Protein AF-A0A7Y5U6Y7-F1 (afdb_monomer)

Secondary structure (DSSP, 8-state):
----------SEEE-HHHHHHHHHHHHHSPTTT-SEEEEEEEEETTTEEEEEEEEESSPPTT-EEEEETTEEEEE-TTTHHHHTTEEE--------

Mean predicted aligned error: 8.83 Å

pLDDT: mean 75.53, std 14.68, range [36.34, 88.94]

Foldseek 3Di:
DDDPPQDPPCLEAEDPQRVVVLVVVCVVDPPQAAQAWEWDWDDDPPPDIDIDIDGHNDEDPQWRWDADPNHIYTYHPVCSVVSGPYYDYDDPDPPD

Nearest PDB structures (foldseek):
  1s98-assembly1_A  TM=8.269E-01  e=1.666E-07  Escherichia coli
  1r94-assembly1_A  TM=8.478E-01  e=2.812E-07  Escherichia coli
  1nwb-assembly1_A  TM=8.017E-01  e=2.467E-07  Aquifex aeolicus
  2apn-assembly1_A  TM=8.108E-01  e=6.165E-07  Haemophilus influenzae
  2d2a-assembly2_A  TM=8.603E-01  e=1.027E-05  Escherichia coli

Structure (mmCIF, N/CA/C/O backbone):
data_AF-A0A7Y5U6Y7-F1
#
_entry.id   AF-A0A7Y5U6Y7-F1
#
loop_
_atom_site.group_PDB
_atom_site.id
_atom_site.type_symbol
_atom_site.label_atom_id
_atom_site.label_alt_id
_atom_site.label_comp_id
_atom_site.label_asym_id
_atom_site.label_entity_id
_atom_site.label_seq_id
_atom_site.pdbx_PDB_ins_code
_atom_site.Cartn_x
_atom_site.Cartn_y
_atom_site.Cartn_z
_atom_site.occupancy
_atom_site.B_iso_or_equiv
_atom_site.auth_seq_id
_atom_site.auth_comp_id
_atom_site.auth_asym_id
_atom_site.auth_atom_id
_atom_site.pdbx_PDB_model_num
ATOM 1 N N . MET A 1 1 ? -14.212 -23.489 -14.627 1.00 42.91 1 MET A N 1
ATOM 2 C CA . MET A 1 1 ? -12.830 -23.379 -14.108 1.00 42.91 1 MET A CA 1
ATOM 3 C C . MET A 1 1 ? -12.431 -21.920 -14.296 1.00 42.91 1 MET A C 1
ATOM 5 O O . MET A 1 1 ? -12.453 -21.499 -15.437 1.00 42.91 1 MET A O 1
ATOM 9 N N . ALA A 1 2 ? -12.193 -21.070 -13.302 1.00 39.22 2 ALA A N 1
ATOM 10 C CA . ALA A 1 2 ? -12.197 -21.192 -11.851 1.00 39.22 2 ALA A CA 1
ATOM 11 C C . ALA A 1 2 ? -12.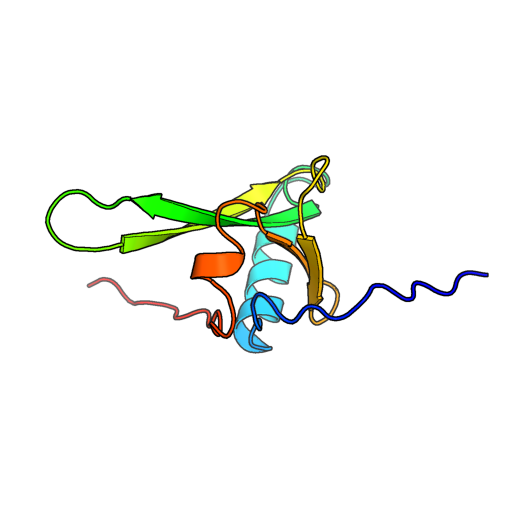912 -19.951 -11.282 1.00 39.22 2 ALA A C 1
ATOM 13 O O . ALA A 1 2 ? -12.658 -18.834 -11.720 1.00 39.22 2 ALA A O 1
ATOM 14 N N . THR A 1 3 ? -13.842 -20.177 -10.360 1.00 36.34 3 THR A N 1
ATOM 15 C CA . THR A 1 3 ? -14.487 -19.132 -9.566 1.00 36.34 3 THR A CA 1
ATOM 16 C C . THR A 1 3 ? -13.511 -18.750 -8.461 1.00 36.34 3 THR A C 1
ATOM 18 O O . THR A 1 3 ? -13.163 -19.609 -7.653 1.00 36.34 3 THR A O 1
ATOM 21 N N . VAL A 1 4 ? -13.049 -17.503 -8.433 1.00 44.56 4 VAL A N 1
ATOM 22 C CA . VAL A 1 4 ? -12.408 -16.922 -7.245 1.00 44.56 4 VAL A CA 1
ATOM 23 C C . VAL A 1 4 ? -13.454 -16.040 -6.577 1.00 44.56 4 VAL A C 1
ATOM 25 O O . VAL A 1 4 ? -13.595 -14.862 -6.874 1.00 44.56 4 VAL A O 1
ATOM 28 N N . GLU A 1 5 ? -14.264 -16.668 -5.727 1.00 48.91 5 GLU A N 1
ATOM 29 C CA . GLU A 1 5 ? -14.968 -15.977 -4.650 1.00 48.91 5 GLU A CA 1
ATOM 30 C C . GLU A 1 5 ? -13.910 -15.663 -3.586 1.00 48.91 5 GLU A C 1
ATOM 32 O O . GLU A 1 5 ? -13.492 -16.554 -2.847 1.00 48.91 5 GLU A O 1
ATOM 37 N N . GLN A 1 6 ? -13.427 -14.422 -3.538 1.00 43.09 6 GLN A N 1
ATOM 38 C CA . GLN A 1 6 ? -12.653 -13.932 -2.401 1.00 43.09 6 GLN A CA 1
ATOM 39 C C . GLN A 1 6 ? -13.442 -12.819 -1.725 1.00 43.09 6 GLN A C 1
ATOM 41 O O . GLN A 1 6 ? -13.667 -11.743 -2.266 1.00 43.09 6 GLN A O 1
ATOM 46 N N . SER A 1 7 ? -13.931 -13.178 -0.546 1.00 45.19 7 SER A N 1
ATOM 47 C CA . SER A 1 7 ? -14.662 -12.395 0.433 1.00 45.19 7 SER A CA 1
ATOM 48 C C . SER A 1 7 ? -14.173 -10.944 0.519 1.00 45.19 7 SER A C 1
ATOM 50 O O . SER A 1 7 ? -13.118 -10.680 1.093 1.00 45.19 7 SER A O 1
ATOM 52 N N . GLU A 1 8 ? -14.972 -10.003 0.008 1.00 50.78 8 GLU A N 1
ATOM 53 C CA . GLU A 1 8 ? -14.812 -8.556 0.201 1.00 50.78 8 GLU A CA 1
ATOM 54 C C . GLU A 1 8 ? -14.953 -8.201 1.692 1.00 50.78 8 GLU A C 1
ATOM 56 O O . GLU A 1 8 ? -15.984 -7.728 2.164 1.00 50.78 8 GLU A O 1
ATOM 61 N N . THR A 1 9 ? -13.904 -8.429 2.479 1.00 51.91 9 THR A N 1
ATOM 62 C CA . THR A 1 9 ? -13.688 -7.618 3.676 1.00 51.91 9 THR A CA 1
ATOM 63 C C . THR A 1 9 ? -13.008 -6.369 3.148 1.00 51.91 9 THR A C 1
ATOM 65 O O . THR A 1 9 ? -11.813 -6.402 2.876 1.00 51.91 9 THR A O 1
ATOM 68 N N . THR A 1 10 ? -13.769 -5.307 2.874 1.00 62.72 10 THR A N 1
ATOM 69 C CA . THR A 1 10 ? -13.232 -4.052 2.326 1.00 62.72 10 THR A CA 1
ATOM 70 C C . THR A 1 10 ? -12.361 -3.374 3.384 1.00 62.72 10 THR A C 1
ATOM 72 O O . THR A 1 10 ? -12.793 -2.476 4.105 1.00 62.72 10 THR A O 1
ATOM 75 N N . VAL A 1 11 ? -11.131 -3.867 3.531 1.00 77.75 11 VAL A N 1
ATOM 76 C CA . VAL A 1 11 ? -10.128 -3.310 4.435 1.00 77.75 11 VAL A CA 1
ATOM 77 C C . VAL A 1 11 ? -9.696 -1.958 3.880 1.00 77.75 11 VAL A C 1
ATOM 79 O O . VAL A 1 11 ? -9.778 -0.950 4.563 1.00 77.75 11 VAL A O 1
ATOM 82 N N . VAL A 1 12 ? -9.348 -1.906 2.598 1.00 82.19 12 VAL A N 1
ATOM 83 C CA . VAL A 1 12 ? -8.990 -0.673 1.892 1.00 82.19 12 VAL A CA 1
ATOM 84 C C . VAL A 1 12 ? -9.705 -0.614 0.555 1.00 82.19 12 VAL A C 1
ATOM 86 O O . VAL A 1 12 ? -10.116 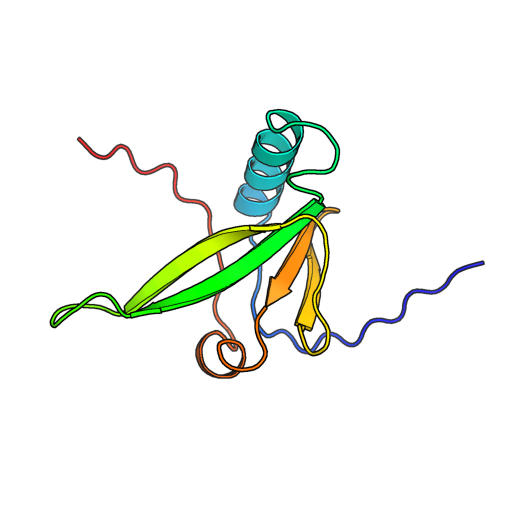-1.641 0.024 1.00 82.19 12 VAL A O 1
ATOM 89 N N . THR A 1 13 ? -9.852 0.585 0.004 1.00 84.25 13 THR A N 1
ATOM 90 C CA . THR A 1 13 ? -10.327 0.794 -1.369 1.00 84.25 13 THR A CA 1
ATOM 91 C C . THR A 1 13 ? -9.224 1.451 -2.180 1.00 84.25 13 THR A C 1
ATOM 93 O O . THR A 1 13 ? -8.701 2.477 -1.761 1.00 84.25 13 THR A O 1
ATOM 96 N N . LEU A 1 14 ? -8.876 0.897 -3.339 1.00 84.12 14 LEU A N 1
ATOM 97 C CA . LEU A 1 14 ? -7.924 1.515 -4.262 1.00 84.12 14 LEU A CA 1
ATOM 98 C C . LEU A 1 14 ? -8.681 2.317 -5.328 1.00 84.12 14 LEU A C 1
ATOM 100 O O . LEU A 1 14 ? -9.619 1.800 -5.938 1.00 84.12 14 LEU A O 1
ATOM 104 N N . THR A 1 15 ? -8.288 3.567 -5.583 1.00 87.12 15 THR A N 1
ATOM 105 C CA . THR A 1 15 ? -8.888 4.335 -6.685 1.00 87.12 15 THR A CA 1
ATOM 106 C C . THR A 1 15 ? -8.409 3.822 -8.044 1.00 87.12 15 THR A C 1
ATOM 108 O O . THR A 1 15 ? -7.294 3.320 -8.189 1.00 87.12 15 THR A O 1
ATOM 111 N N . ALA A 1 16 ? -9.224 4.006 -9.087 1.00 86.19 16 ALA A N 1
ATOM 112 C CA . ALA A 1 16 ? -8.854 3.613 -10.449 1.00 86.19 16 ALA A CA 1
ATOM 113 C C . ALA A 1 16 ? -7.554 4.288 -10.934 1.00 86.19 16 ALA A C 1
ATOM 115 O O . ALA A 1 16 ? -6.778 3.685 -11.673 1.00 86.19 16 ALA A O 1
ATOM 116 N N . LYS A 1 17 ? -7.293 5.529 -10.495 1.00 87.12 17 LYS A N 1
ATOM 117 C CA . LYS A 1 17 ? -6.043 6.246 -10.794 1.00 87.12 17 LYS A CA 1
ATOM 118 C C . LYS A 1 17 ? -4.842 5.569 -10.143 1.00 87.12 17 LYS A C 1
ATOM 120 O O . LYS A 1 17 ? -3.833 5.356 -10.813 1.00 87.12 17 LYS A O 1
ATOM 125 N N . ALA A 1 18 ? -4.972 5.209 -8.866 1.00 86.06 18 ALA A N 1
ATOM 126 C CA . ALA A 1 18 ? -3.934 4.500 -8.138 1.00 86.06 18 ALA A CA 1
ATOM 127 C C . ALA A 1 18 ? -3.647 3.134 -8.757 1.00 86.06 18 ALA A C 1
ATOM 129 O O . ALA A 1 18 ? -2.490 2.822 -9.014 1.00 86.06 18 ALA A O 1
ATOM 130 N N . ALA A 1 19 ? -4.686 2.371 -9.098 1.00 86.56 19 ALA A N 1
ATOM 131 C CA . ALA A 1 19 ? -4.531 1.080 -9.758 1.00 86.56 19 ALA A CA 1
ATOM 132 C C . ALA A 1 19 ? -3.805 1.195 -11.108 1.00 86.56 19 ALA A C 1
ATOM 134 O O . ALA A 1 19 ? -2.877 0.436 -11.378 1.00 86.5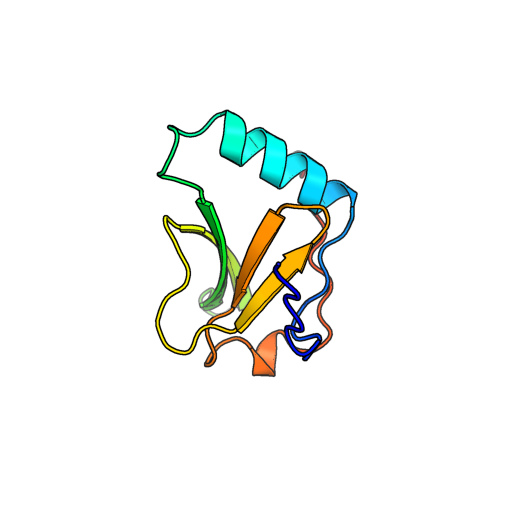6 19 ALA A O 1
ATOM 135 N N . ALA A 1 20 ? -4.170 2.182 -11.933 1.00 88.19 20 ALA A N 1
ATOM 136 C CA . ALA A 1 20 ? -3.506 2.413 -13.212 1.00 88.19 20 ALA A CA 1
ATOM 137 C C . ALA A 1 20 ? -2.015 2.738 -13.033 1.00 88.19 20 ALA A C 1
ATOM 139 O O . ALA A 1 20 ? -1.177 2.185 -13.741 1.00 88.19 20 ALA A O 1
ATOM 140 N N . LYS A 1 21 ? -1.668 3.600 -12.070 1.00 87.00 21 LYS A N 1
ATOM 141 C CA . LYS A 1 21 ? -0.270 3.952 -11.793 1.00 87.00 21 LYS A CA 1
ATOM 142 C C . LYS A 1 21 ? 0.527 2.804 -11.202 1.00 87.00 21 LYS A C 1
ATOM 144 O O . LYS A 1 21 ? 1.640 2.568 -11.651 1.00 87.00 21 LYS A O 1
ATOM 149 N N . VAL A 1 22 ? -0.057 2.061 -10.270 1.00 86.12 22 VAL A N 1
ATOM 150 C CA . VAL A 1 22 ? 0.548 0.845 -9.726 1.00 86.12 22 VAL A CA 1
ATOM 151 C C . VAL A 1 22 ? 0.835 -0.153 -10.843 1.00 86.12 22 VAL A C 1
ATOM 153 O O . VAL A 1 22 ? 1.952 -0.642 -10.932 1.00 86.12 22 VAL A O 1
ATOM 156 N N . SER A 1 23 ? -0.114 -0.387 -11.751 1.00 84.69 23 SER A N 1
ATOM 157 C CA . SER A 1 23 ? 0.106 -1.281 -12.891 1.00 84.69 23 SER A CA 1
ATOM 158 C C . SER A 1 23 ? 1.236 -0.812 -13.811 1.00 84.69 23 SER A C 1
ATOM 160 O O . SER A 1 23 ? 1.929 -1.656 -14.372 1.00 84.69 23 SER A O 1
ATOM 162 N N . VAL A 1 24 ? 1.420 0.502 -13.988 1.00 87.06 24 VAL A N 1
ATOM 163 C CA . VAL A 1 24 ? 2.550 1.050 -14.755 1.00 87.06 24 VAL A CA 1
ATOM 164 C C . VAL A 1 24 ? 3.863 0.807 -14.014 1.00 87.06 24 VAL A C 1
ATOM 166 O O . VAL A 1 24 ? 4.775 0.250 -14.607 1.00 87.06 24 VAL A O 1
ATOM 169 N N . LEU A 1 25 ? 3.931 1.130 -12.720 1.00 85.38 25 LEU A N 1
ATOM 170 C CA . LEU A 1 25 ? 5.129 0.920 -11.898 1.00 85.38 25 LEU A CA 1
ATOM 171 C C . LEU A 1 25 ? 5.529 -0.563 -11.838 1.00 85.38 25 LEU A C 1
ATOM 173 O O . LEU A 1 25 ? 6.695 -0.895 -12.003 1.00 85.38 25 LEU A O 1
ATOM 177 N N . MET A 1 26 ? 4.560 -1.471 -11.688 1.00 84.06 26 MET A N 1
ATOM 178 C CA . MET A 1 26 ? 4.795 -2.921 -11.728 1.00 84.06 26 MET A CA 1
ATOM 179 C C . MET A 1 26 ? 5.323 -3.393 -13.090 1.00 84.06 26 MET A C 1
ATOM 181 O O . MET A 1 26 ? 6.033 -4.390 -13.152 1.00 84.06 26 MET A O 1
ATOM 185 N N . ALA A 1 27 ? 4.969 -2.701 -14.178 1.00 84.50 27 ALA A N 1
ATOM 186 C CA . ALA A 1 27 ? 5.479 -2.993 -15.515 1.00 84.50 27 ALA A CA 1
ATOM 187 C C . ALA A 1 27 ? 6.875 -2.394 -15.773 1.00 84.50 27 ALA A C 1
ATOM 189 O O . ALA A 1 27 ? 7.565 -2.853 -16.684 1.00 84.50 27 ALA A O 1
ATOM 190 N N . GLU A 1 28 ? 7.275 -1.370 -15.012 1.00 86.94 28 GLU A N 1
ATOM 191 C CA . GLU A 1 28 ? 8.636 -0.818 -15.018 1.00 86.94 28 GLU A CA 1
ATOM 192 C C . GLU A 1 28 ? 9.602 -1.685 -14.200 1.00 86.94 28 GLU A C 1
ATOM 194 O O . GLU A 1 28 ? 10.773 -1.815 -14.562 1.00 86.94 28 GLU A O 1
ATOM 199 N N . GLU A 1 29 ? 9.104 -2.314 -13.135 1.00 82.94 29 GLU A N 1
ATOM 200 C CA . GLU A 1 29 ? 9.864 -3.259 -12.324 1.00 82.94 29 GLU A CA 1
ATOM 201 C C . GLU A 1 29 ? 10.113 -4.596 -13.057 1.00 82.94 29 GLU A C 1
ATOM 203 O O . GLU A 1 29 ? 9.351 -5.000 -13.944 1.00 82.94 29 GLU A O 1
ATOM 208 N N . PRO A 1 30 ? 11.177 -5.339 -12.698 1.00 81.50 30 PRO A N 1
ATOM 209 C CA . PRO A 1 30 ? 11.458 -6.639 -13.293 1.00 81.50 30 PRO A CA 1
ATOM 210 C C . PRO A 1 30 ? 10.323 -7.633 -13.023 1.00 81.50 30 PRO A C 1
ATOM 212 O O . PRO A 1 30 ? 9.804 -7.744 -11.909 1.00 81.50 30 PRO A O 1
ATOM 215 N N . ALA A 1 31 ? 9.956 -8.401 -14.053 1.00 75.25 31 ALA A N 1
ATOM 216 C CA . ALA A 1 31 ? 8.886 -9.389 -13.956 1.00 75.25 31 ALA A CA 1
ATOM 217 C C . ALA A 1 31 ? 9.140 -10.373 -12.797 1.00 75.25 31 ALA A C 1
ATOM 219 O O . ALA A 1 31 ? 10.155 -11.073 -12.780 1.00 75.25 31 ALA A O 1
ATOM 220 N N . GLY A 1 32 ? 8.197 -10.433 -11.852 1.00 72.44 32 GLY A N 1
ATOM 221 C CA . GLY A 1 32 ? 8.277 -11.278 -10.656 1.00 72.44 32 GLY A CA 1
ATOM 222 C C . GLY A 1 32 ? 8.844 -10.592 -9.409 1.00 72.44 32 GLY A C 1
ATOM 223 O O . GLY A 1 32 ? 8.984 -11.250 -8.382 1.00 72.44 32 GLY A O 1
ATOM 224 N N . GLU A 1 33 ? 9.183 -9.298 -9.464 1.00 77.69 33 GLU A N 1
ATOM 225 C CA . GLU A 1 33 ? 9.577 -8.522 -8.273 1.00 77.69 33 GLU A CA 1
ATOM 226 C C . GLU A 1 33 ? 8.425 -7.708 -7.682 1.00 77.69 33 GLU A C 1
ATOM 228 O O . GLU A 1 33 ? 8.332 -7.579 -6.463 1.00 77.69 33 GLU A O 1
ATOM 233 N N . ALA A 1 34 ? 7.506 -7.255 -8.534 1.00 84.94 34 ALA A N 1
ATOM 234 C CA . ALA A 1 34 ? 6.304 -6.531 -8.156 1.00 84.94 34 ALA A CA 1
ATOM 235 C C . ALA A 1 34 ? 5.059 -7.280 -8.651 1.00 84.94 34 ALA A C 1
ATOM 237 O O . ALA A 1 34 ? 4.476 -6.920 -9.667 1.00 84.94 34 ALA A O 1
ATOM 238 N N . GLU A 1 35 ? 4.669 -8.359 -7.966 1.00 86.12 35 GLU A N 1
ATOM 239 C CA . GLU A 1 35 ? 3.460 -9.138 -8.293 1.00 86.12 35 GLU A CA 1
ATOM 240 C C . GLU A 1 35 ? 2.235 -8.691 -7.487 1.00 86.12 35 GLU A C 1
ATOM 242 O O . GLU A 1 35 ? 1.101 -8.808 -7.959 1.00 86.12 35 GLU A O 1
ATOM 247 N N 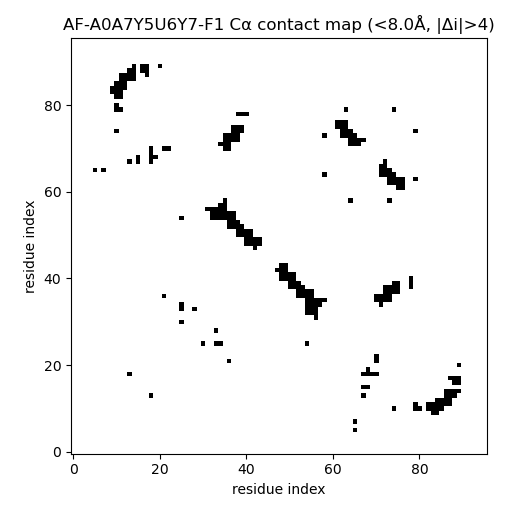. VAL A 1 36 ? 2.452 -8.165 -6.279 1.00 88.00 36 VAL A N 1
ATOM 248 C CA . VAL A 1 36 ? 1.399 -7.641 -5.406 1.00 88.00 36 VAL A CA 1
ATOM 249 C C . VAL A 1 36 ? 1.818 -6.314 -4.774 1.00 88.00 36 VAL A C 1
ATOM 251 O O . VAL A 1 36 ? 2.997 -6.063 -4.530 1.00 88.00 36 VAL A O 1
ATOM 254 N N . LEU A 1 37 ? 0.840 -5.464 -4.476 1.00 87.62 37 LEU A N 1
ATOM 255 C CA . LEU A 1 37 ? 1.015 -4.223 -3.731 1.00 87.62 37 LEU A CA 1
ATOM 256 C C . LEU A 1 37 ? 0.735 -4.474 -2.247 1.00 87.62 37 LEU A C 1
ATOM 258 O O . LEU A 1 37 ? -0.414 -4.641 -1.850 1.00 87.62 37 LEU A O 1
ATOM 262 N N . ARG A 1 38 ? 1.769 -4.471 -1.414 1.00 87.81 38 ARG A N 1
ATOM 263 C CA . ARG A 1 38 ? 1.661 -4.561 0.041 1.00 87.81 38 ARG A CA 1
ATOM 264 C C . ARG A 1 38 ? 1.342 -3.196 0.647 1.00 87.81 38 ARG A C 1
ATOM 266 O O . ARG A 1 38 ? 2.037 -2.217 0.384 1.00 87.81 38 ARG A O 1
ATOM 273 N N . VAL A 1 39 ? 0.329 -3.151 1.508 1.00 85.94 39 VAL A N 1
ATOM 274 C CA . VAL A 1 39 ? -0.030 -1.975 2.310 1.00 85.94 39 VAL A CA 1
ATOM 275 C C . VAL A 1 39 ? 0.259 -2.264 3.779 1.00 85.94 39 VAL A C 1
ATOM 277 O O . VAL A 1 39 ? -0.292 -3.200 4.361 1.00 85.94 39 VAL A O 1
ATOM 280 N N . ALA A 1 40 ? 1.107 -1.442 4.384 1.00 83.62 40 ALA A N 1
ATOM 281 C CA . ALA A 1 40 ? 1.451 -1.508 5.796 1.00 83.62 40 ALA A CA 1
ATOM 282 C C . ALA A 1 40 ? 1.415 -0.111 6.421 1.00 83.62 40 ALA A C 1
ATOM 284 O O . ALA A 1 40 ? 1.575 0.903 5.744 1.00 83.62 40 ALA A O 1
ATOM 285 N N . ILE A 1 41 ? 1.221 -0.042 7.734 1.00 79.88 41 ILE A N 1
ATOM 286 C CA . ILE A 1 41 ? 1.403 1.209 8.471 1.00 79.88 41 ILE A CA 1
ATOM 287 C C . ILE A 1 41 ? 2.853 1.290 8.926 1.00 79.88 41 ILE A C 1
ATOM 289 O O . ILE A 1 41 ? 3.337 0.413 9.641 1.00 79.88 41 ILE A O 1
ATOM 293 N N . GLN A 1 42 ? 3.531 2.367 8.547 1.00 74.25 42 GLN A N 1
ATOM 294 C CA . GLN A 1 42 ? 4.849 2.695 9.059 1.00 74.25 42 GLN A CA 1
ATOM 295 C C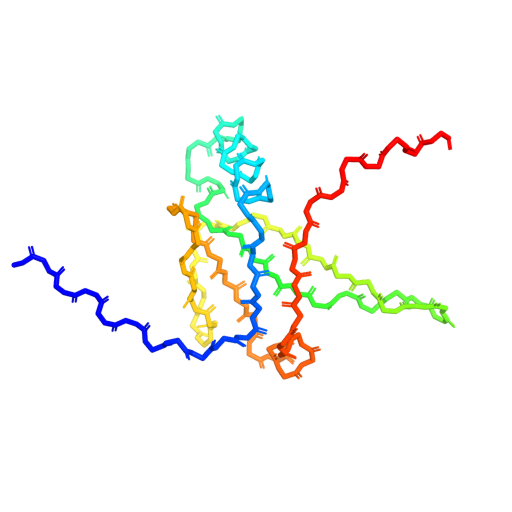 . GLN A 1 42 ? 4.697 3.821 10.082 1.00 74.25 42 GLN A C 1
ATOM 297 O O . GLN A 1 42 ? 4.261 4.929 9.777 1.00 74.25 42 GLN A O 1
ATOM 302 N N . GLY A 1 43 ? 5.026 3.530 11.341 1.00 61.56 43 GLY A N 1
ATOM 303 C CA . GLY A 1 43 ? 4.984 4.534 12.400 1.00 61.56 43 GLY A CA 1
ATOM 304 C C . GLY A 1 43 ? 6.000 5.646 12.133 1.00 61.56 43 GLY A C 1
ATOM 305 O O . GLY A 1 43 ? 7.185 5.470 12.409 1.00 61.56 43 GLY A O 1
ATOM 306 N N . GLY A 1 44 ? 5.542 6.786 11.615 1.00 59.41 44 GLY A N 1
ATOM 307 C CA . GLY A 1 44 ? 6.325 8.015 11.546 1.00 59.41 44 GLY A CA 1
ATOM 308 C C . GLY A 1 44 ? 6.499 8.583 12.956 1.00 59.41 44 GLY A C 1
ATOM 309 O O . GLY A 1 44 ? 5.540 8.769 13.705 1.00 59.41 44 GLY A O 1
ATOM 310 N N . GLY A 1 45 ? 7.742 8.792 13.382 1.00 55.41 45 GLY A N 1
ATOM 311 C CA . GLY A 1 45 ? 8.040 9.253 14.741 1.00 55.41 45 GLY A CA 1
ATOM 312 C C . GLY A 1 45 ? 7.351 10.580 15.100 1.00 55.41 45 GLY A C 1
ATOM 313 O O . GLY A 1 45 ? 7.209 11.446 14.247 1.00 55.41 45 GLY A O 1
ATOM 314 N N . CYS A 1 46 ? 6.956 10.725 16.373 1.00 51.94 46 CYS A N 1
ATOM 315 C CA . CYS A 1 46 ? 6.386 11.883 17.102 1.00 51.94 46 CYS A CA 1
ATOM 316 C C . CYS A 1 46 ? 5.290 12.778 16.469 1.00 51.94 46 CYS A C 1
ATOM 318 O O . CYS A 1 46 ? 4.625 13.479 17.228 1.00 51.94 46 CYS A O 1
ATOM 320 N N . SER A 1 47 ? 5.053 12.765 15.156 1.00 56.50 47 SER A N 1
ATOM 321 C CA . SER A 1 47 ? 4.247 13.783 14.465 1.00 56.50 47 SER A CA 1
ATOM 322 C C . SER A 1 47 ? 3.273 13.238 13.411 1.00 56.50 47 SER A C 1
ATOM 324 O O . SER A 1 47 ? 2.515 14.031 12.857 1.00 56.50 47 SER A O 1
ATOM 326 N N . GLY A 1 48 ? 3.228 11.929 13.132 1.00 56.50 48 GLY A N 1
ATOM 327 C CA . GLY A 1 48 ? 2.235 11.395 12.193 1.00 56.50 48 GLY A CA 1
ATOM 328 C C . GLY A 1 48 ? 2.376 9.909 11.881 1.00 56.50 48 GLY A C 1
ATOM 329 O O . GLY A 1 48 ? 3.477 9.376 11.823 1.00 56.50 48 GLY A O 1
ATOM 330 N N . PHE A 1 49 ? 1.246 9.237 11.669 1.00 60.47 49 PHE A N 1
ATOM 331 C CA . PHE A 1 49 ? 1.223 7.895 11.089 1.00 60.47 49 PHE A CA 1
ATOM 332 C C . PHE A 1 49 ? 1.442 8.013 9.583 1.00 60.47 49 PHE A C 1
ATOM 334 O O . PHE A 1 49 ? 0.765 8.810 8.934 1.00 60.47 49 PHE A O 1
ATOM 341 N N . GLU A 1 50 ? 2.364 7.226 9.036 1.00 70.31 50 GLU A N 1
ATOM 342 C CA . GLU A 1 50 ? 2.620 7.175 7.602 1.00 70.31 50 GLU A CA 1
ATOM 343 C C . GLU A 1 50 ? 2.209 5.799 7.070 1.00 70.31 50 GLU A C 1
ATOM 345 O O . GLU A 1 50 ? 2.258 4.786 7.774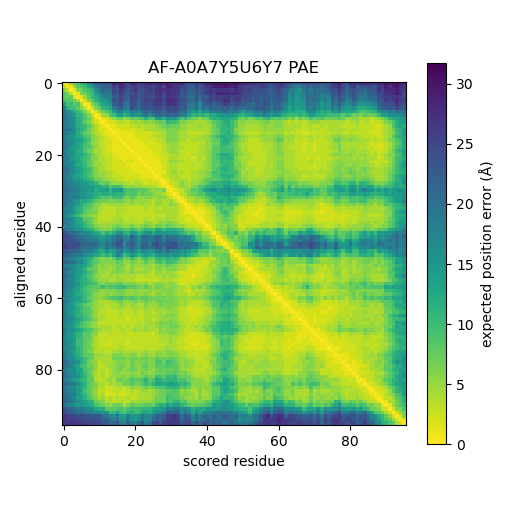 1.00 70.31 50 GLU A O 1
ATOM 350 N N . TYR A 1 51 ? 1.748 5.755 5.827 1.00 77.44 51 TYR A N 1
ATOM 351 C CA . TYR A 1 51 ? 1.360 4.510 5.177 1.00 77.44 51 TYR A CA 1
ATOM 352 C C . TYR A 1 51 ? 2.486 4.096 4.238 1.00 77.44 51 TYR A C 1
ATOM 354 O O . TYR A 1 51 ? 2.880 4.863 3.363 1.00 77.44 51 TYR A O 1
ATOM 362 N N . ALA A 1 52 ? 3.004 2.887 4.425 1.00 77.94 52 ALA A N 1
ATOM 363 C CA . ALA A 1 52 ? 3.992 2.293 3.546 1.00 77.94 52 ALA A CA 1
ATOM 364 C C . ALA A 1 52 ? 3.285 1.430 2.498 1.00 77.94 52 ALA A C 1
ATOM 366 O O . ALA A 1 52 ? 2.595 0.460 2.817 1.00 77.94 52 ALA A O 1
ATOM 367 N N . LEU A 1 53 ? 3.481 1.803 1.238 1.00 82.19 53 LEU A N 1
ATOM 368 C CA . LEU A 1 53 ? 3.086 1.030 0.070 1.00 82.19 53 LEU A CA 1
ATOM 369 C C . LEU A 1 53 ? 4.360 0.415 -0.506 1.00 82.19 53 LEU A C 1
ATOM 371 O O . LEU A 1 53 ? 5.314 1.136 -0.792 1.00 82.19 53 LEU A O 1
ATOM 375 N N . GLY A 1 54 ? 4.391 -0.905 -0.642 1.00 84.19 54 GLY A N 1
ATOM 376 C CA . GLY A 1 54 ? 5.538 -1.637 -1.173 1.00 84.19 54 GLY A CA 1
ATOM 377 C C . GLY A 1 54 ? 5.110 -2.643 -2.226 1.00 84.19 54 GLY A C 1
ATOM 378 O O . GLY A 1 54 ? 3.983 -3.129 -2.201 1.00 84.19 54 GLY A O 1
ATOM 379 N N . PHE A 1 55 ? 6.006 -2.967 -3.149 1.00 88.25 55 PHE A N 1
ATOM 380 C CA . PHE A 1 55 ? 5.811 -4.083 -4.066 1.00 88.25 55 PHE A CA 1
ATOM 381 C C . PHE A 1 55 ? 6.412 -5.354 -3.474 1.00 88.25 55 PHE A C 1
ATOM 383 O O . PHE A 1 55 ? 7.484 -5.317 -2.871 1.00 88.25 55 PHE A O 1
ATOM 390 N N . ASP A 1 56 ? 5.701 -6.465 -3.622 1.00 87.81 56 ASP A N 1
ATOM 391 C CA . ASP A 1 56 ? 6.116 -7.774 -3.130 1.00 87.81 56 ASP A CA 1
ATOM 392 C C . ASP A 1 56 ? 5.900 -8.833 -4.222 1.00 87.81 56 ASP A C 1
ATOM 394 O O . ASP A 1 56 ? 5.131 -8.639 -5.169 1.00 87.81 56 ASP A O 1
ATOM 398 N N . ARG A 1 57 ? 6.568 -9.977 -4.086 1.00 86.75 57 ARG A N 1
ATOM 399 C CA . ARG A 1 57 ? 6.505 -11.085 -5.053 1.00 86.75 57 ARG A CA 1
ATOM 400 C C . ARG A 1 57 ? 5.269 -11.962 -4.864 1.00 86.75 57 ARG A C 1
ATOM 402 O O . ARG A 1 57 ? 4.977 -12.819 -5.686 1.00 86.75 57 ARG A O 1
ATOM 409 N N . GLY A 1 58 ? 4.533 -11.779 -3.773 1.00 84.81 58 GLY A N 1
ATOM 410 C CA . GLY A 1 58 ? 3.313 -12.530 -3.513 1.00 84.81 58 GLY A CA 1
ATOM 411 C C . GLY A 1 58 ? 2.701 -12.212 -2.158 1.00 84.81 58 GLY A C 1
ATOM 412 O O . GLY A 1 58 ? 3.300 -11.539 -1.320 1.00 84.81 58 GLY A O 1
ATOM 413 N N . ALA A 1 59 ? 1.489 -12.718 -1.943 1.00 83.50 59 ALA A N 1
ATOM 414 C CA . ALA A 1 59 ? 0.832 -12.654 -0.647 1.00 83.50 59 ALA A CA 1
ATOM 415 C C . ALA A 1 59 ? 1.546 -13.549 0.374 1.00 83.50 59 ALA A C 1
ATOM 417 O O . ALA A 1 59 ? 1.963 -14.667 0.051 1.00 83.50 59 ALA A O 1
ATOM 418 N N . GLN A 1 60 ? 1.666 -13.082 1.617 1.00 84.62 60 GLN A N 1
ATOM 419 C CA . GLN A 1 60 ? 2.148 -13.900 2.724 1.00 84.62 60 GLN A CA 1
ATOM 420 C C . GLN A 1 60 ? 0.982 -14.535 3.487 1.00 84.62 60 GLN A C 1
ATOM 422 O O . GLN A 1 60 ? -0.188 -14.177 3.352 1.00 84.62 60 GLN A O 1
ATOM 427 N N . GLN A 1 61 ? 1.308 -15.539 4.300 1.00 82.06 61 GLN A N 1
ATOM 428 C CA . GLN A 1 61 ? 0.309 -16.272 5.062 1.00 82.06 61 GLN A CA 1
ATOM 429 C C . GLN A 1 61 ? -0.335 -15.363 6.117 1.00 82.06 61 GLN A C 1
ATOM 431 O O . GLN A 1 61 ? 0.341 -14.899 7.031 1.00 82.06 61 GLN A O 1
ATOM 436 N N . GLY A 1 62 ? -1.649 -15.167 6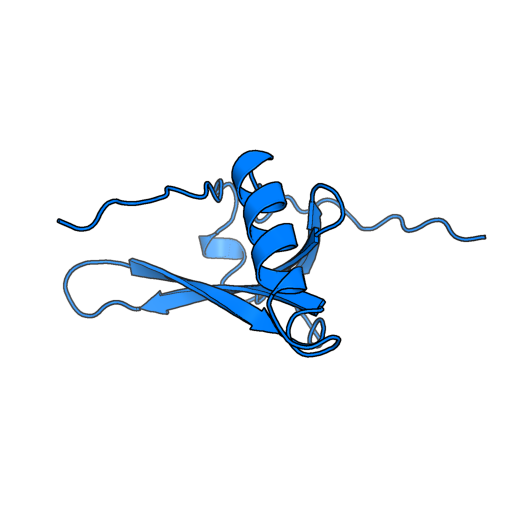.004 1.00 82.44 62 GLY A N 1
ATOM 437 C CA . GLY A 1 62 ? -2.423 -14.310 6.904 1.00 82.44 62 GLY A CA 1
ATOM 438 C C . GLY A 1 62 ? -2.671 -12.899 6.373 1.00 82.44 62 GLY A C 1
ATOM 439 O O . GLY A 1 62 ? -3.429 -12.170 7.007 1.00 82.44 62 GLY A O 1
ATOM 440 N N . ASP A 1 63 ? -2.097 -12.532 5.224 1.00 85.81 63 ASP A N 1
ATOM 441 C CA . ASP A 1 63 ? -2.424 -11.275 4.553 1.00 85.81 63 ASP A CA 1
ATOM 442 C C . ASP A 1 63 ? -3.857 -11.295 4.005 1.00 85.81 63 ASP A C 1
ATOM 444 O O . ASP A 1 63 ? -4.378 -12.322 3.559 1.00 85.81 63 ASP A O 1
ATOM 448 N N . HIS A 1 64 ? -4.487 -10.124 4.001 1.00 84.75 64 HIS A N 1
ATOM 449 C CA . HIS A 1 64 ? -5.728 -9.898 3.277 1.00 84.75 64 HIS A CA 1
ATOM 450 C C . HIS A 1 64 ? -5.419 -9.616 1.811 1.00 84.75 64 HIS A C 1
ATOM 452 O O . HIS A 1 64 ? -4.963 -8.526 1.471 1.00 84.75 64 HIS A O 1
ATOM 458 N N . GLU A 1 65 ? -5.684 -10.598 0.957 1.00 86.12 65 GLU A N 1
ATOM 459 C CA . GLU A 1 65 ? -5.585 -10.471 -0.494 1.00 86.12 65 GLU A CA 1
ATOM 460 C C . GLU A 1 65 ? -6.835 -9.790 -1.058 1.00 86.12 65 GLU A C 1
ATOM 462 O O . GLU A 1 65 ? -7.968 -10.204 -0.809 1.00 86.12 65 GLU A O 1
ATOM 467 N N . LEU A 1 66 ? -6.618 -8.726 -1.819 1.00 84.81 66 LEU A N 1
ATOM 468 C CA . LEU A 1 66 ? -7.634 -7.925 -2.483 1.00 84.81 66 LEU A CA 1
ATOM 469 C C . LEU A 1 66 ? -7.212 -7.732 -3.941 1.00 84.81 66 LEU A C 1
ATOM 471 O O . LEU A 1 66 ? -6.026 -7.622 -4.241 1.00 84.81 66 LEU A O 1
ATOM 475 N N . GLU A 1 67 ? -8.165 -7.651 -4.861 1.00 83.31 67 GLU A N 1
ATOM 476 C CA . GLU A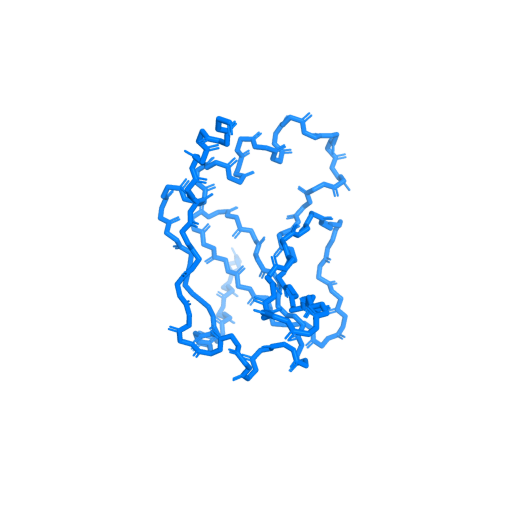 1 67 ? -7.877 -7.367 -6.268 1.00 83.31 67 GLU A CA 1
ATOM 477 C C . GLU A 1 67 ? -8.641 -6.120 -6.710 1.00 83.31 67 GLU A C 1
ATOM 479 O O . GLU A 1 67 ? -9.864 -6.047 -6.603 1.00 83.31 67 GLU A O 1
ATOM 484 N N . PHE A 1 68 ? -7.913 -5.129 -7.225 1.00 82.94 68 PHE A N 1
ATOM 485 C CA . PHE A 1 68 ? -8.478 -3.877 -7.714 1.00 82.94 68 PHE A CA 1
ATOM 486 C C . PHE A 1 68 ? -8.015 -3.626 -9.141 1.00 82.94 68 PHE A C 1
ATOM 488 O O . PHE A 1 68 ? -6.832 -3.419 -9.389 1.00 82.94 68 PHE A O 1
ATOM 495 N N . HIS A 1 69 ? -8.951 -3.606 -10.093 1.00 82.88 69 HIS A N 1
ATOM 496 C CA . HIS A 1 69 ? -8.659 -3.306 -11.502 1.00 82.88 69 HIS A CA 1
ATOM 497 C C . HIS A 1 69 ? -7.523 -4.165 -12.111 1.00 82.88 69 HIS A C 1
ATOM 499 O O . HIS A 1 69 ? -6.782 -3.686 -12.966 1.00 82.88 69 HIS A O 1
ATOM 505 N N . GLY A 1 70 ? -7.380 -5.425 -11.676 1.00 82.12 70 GLY A N 1
ATOM 506 C CA . GLY A 1 70 ? -6.317 -6.338 -12.123 1.00 82.12 70 GLY A CA 1
ATOM 507 C C . GLY A 1 70 ? -4.980 -6.193 -11.385 1.00 82.12 70 GLY A C 1
ATOM 508 O O . GLY A 1 70 ? -4.031 -6.902 -11.704 1.00 82.12 70 GLY A O 1
ATOM 509 N N . VAL A 1 71 ? -4.901 -5.305 -10.391 1.00 84.38 71 VAL A N 1
ATOM 510 C CA . VAL A 1 71 ? -3.777 -5.193 -9.458 1.00 84.38 71 VAL A CA 1
ATOM 511 C C . VAL A 1 71 ? -4.113 -5.961 -8.188 1.00 84.38 71 VAL A C 1
ATOM 513 O O . VAL A 1 71 ? -5.137 -5.707 -7.551 1.00 84.38 71 VAL A O 1
ATOM 516 N N . LYS A 1 72 ? -3.222 -6.865 -7.784 1.00 87.56 72 LYS A N 1
ATOM 517 C CA . LYS A 1 72 ? -3.318 -7.547 -6.494 1.00 87.56 72 LYS A CA 1
ATOM 518 C C . LYS A 1 72 ? -2.771 -6.654 -5.394 1.00 87.56 72 LYS A C 1
ATOM 520 O O . LYS A 1 72 ? -1.661 -6.145 -5.501 1.00 87.56 72 LYS A O 1
ATOM 525 N N . VAL A 1 73 ? -3.538 -6.488 -4.332 1.00 86.56 73 VAL A N 1
ATOM 526 C CA . VAL A 1 73 ? -3.199 -5.712 -3.146 1.00 86.56 73 VAL A CA 1
ATOM 527 C C . VAL A 1 73 ? -3.249 -6.643 -1.948 1.00 86.56 73 VAL A C 1
ATOM 529 O O . VAL A 1 73 ? -4.207 -7.386 -1.778 1.00 86.56 73 VAL A O 1
ATOM 532 N N . VAL A 1 74 ? -2.222 -6.606 -1.112 1.00 88.94 74 VAL A N 1
ATOM 533 C CA . VAL A 1 74 ? -2.149 -7.393 0.115 1.00 88.94 74 VAL A CA 1
ATOM 534 C C . VAL A 1 74 ? -2.032 -6.462 1.307 1.00 88.94 74 VAL A C 1
ATOM 536 O O . VAL A 1 74 ? -1.267 -5.498 1.287 1.00 88.94 74 VAL A O 1
ATOM 539 N N . VAL A 1 75 ? -2.819 -6.719 2.345 1.00 86.69 75 VAL A N 1
ATOM 540 C CA . VAL A 1 75 ? -2.799 -5.923 3.574 1.00 86.69 75 VAL A CA 1
ATOM 541 C C . VAL A 1 75 ? -2.440 -6.820 4.739 1.00 86.69 75 VAL A C 1
ATOM 543 O O . VAL A 1 75 ? -3.097 -7.835 4.967 1.00 86.69 75 VAL A O 1
ATOM 546 N N . ASP A 1 76 ? -1.426 -6.411 5.496 1.00 86.31 76 ASP A N 1
ATOM 547 C CA . ASP A 1 76 ? -1.018 -7.135 6.694 1.00 86.31 76 ASP A CA 1
ATOM 548 C C . ASP A 1 76 ? -2.176 -7.159 7.714 1.00 86.31 76 ASP A C 1
ATOM 550 O O . ASP A 1 76 ? -2.786 -6.110 7.965 1.00 86.31 76 ASP A O 1
ATOM 554 N N . PRO A 1 77 ? -2.503 -8.312 8.327 1.00 83.38 77 PRO A N 1
ATOM 555 C CA . PRO A 1 77 ? -3.635 -8.437 9.247 1.00 83.38 77 PRO A CA 1
ATOM 556 C C . PRO A 1 77 ? -3.501 -7.536 10.479 1.00 83.38 77 PRO A C 1
ATOM 558 O O . PRO A 1 77 ? -4.507 -7.171 11.088 1.00 83.38 77 PRO A O 1
ATOM 561 N N . PHE A 1 78 ? -2.279 -7.135 10.843 1.00 83.31 78 PHE A N 1
ATOM 562 C CA . PHE A 1 78 ? -2.043 -6.175 11.913 1.00 83.31 78 PHE A CA 1
ATOM 563 C C . PHE A 1 78 ? -2.411 -4.749 11.493 1.00 83.31 78 PHE A C 1
ATOM 565 O O . PHE A 1 78 ? -2.940 -3.990 12.300 1.00 83.31 78 PHE A O 1
ATOM 572 N N . SER A 1 79 ? -2.168 -4.386 10.229 1.00 81.69 79 SER A N 1
ATOM 573 C CA . SER A 1 79 ? -2.499 -3.065 9.671 1.00 81.69 79 SER A CA 1
ATOM 574 C C . SER A 1 79 ? -3.960 -2.966 9.225 1.00 81.69 79 SER A C 1
ATOM 576 O O . SER A 1 79 ? -4.539 -1.881 9.257 1.00 81.69 79 SER A O 1
ATOM 578 N N . ALA A 1 80 ? -4.581 -4.088 8.853 1.00 82.06 80 ALA A N 1
ATOM 579 C CA . ALA A 1 80 ? -5.958 -4.162 8.380 1.00 82.06 80 ALA A CA 1
ATOM 580 C C . ALA A 1 80 ? -6.988 -3.400 9.246 1.00 82.06 80 ALA A C 1
ATOM 582 O O . ALA A 1 80 ? -7.703 -2.564 8.691 1.00 82.06 80 ALA A O 1
ATOM 583 N N . PRO A 1 81 ? -7.065 -3.579 10.581 1.00 82.06 81 PRO A N 1
ATOM 584 C CA . PRO A 1 81 ? -8.044 -2.859 11.404 1.00 82.06 81 PRO A CA 1
ATOM 585 C C . PRO A 1 81 ? -7.810 -1.343 11.459 1.00 82.06 81 PRO A C 1
ATOM 587 O O . PRO A 1 81 ? -8.748 -0.586 11.688 1.00 82.06 81 PRO A O 1
ATOM 590 N N . TYR A 1 82 ? -6.576 -0.885 11.247 1.00 80.81 82 TYR A N 1
ATOM 591 C CA . TYR A 1 82 ? -6.246 0.541 11.214 1.00 80.81 82 TYR A CA 1
ATOM 592 C C . TYR A 1 82 ? -6.524 1.170 9.848 1.00 80.81 82 TYR A C 1
ATOM 594 O O . TYR A 1 82 ? -6.788 2.365 9.757 1.00 80.81 82 TYR A O 1
ATOM 602 N N . LEU A 1 83 ? -6.453 0.363 8.790 1.00 76.75 83 LEU A N 1
ATOM 603 C CA . LEU A 1 83 ? -6.712 0.772 7.416 1.00 76.75 83 LEU A CA 1
ATOM 604 C C . LEU A 1 83 ? -8.182 0.610 7.020 1.00 76.75 83 LEU A C 1
ATOM 606 O O . LEU A 1 83 ? -8.579 1.156 5.995 1.00 76.75 83 LEU A O 1
ATOM 610 N N . GLN A 1 84 ? -8.984 -0.083 7.831 1.00 81.31 84 GLN A N 1
ATOM 611 C CA . GLN A 1 84 ? -10.380 -0.399 7.552 1.00 81.31 84 GLN A CA 1
ATOM 612 C C . GLN A 1 84 ? -11.199 0.842 7.153 1.00 81.31 84 GLN A C 1
ATOM 614 O O . GLN A 1 84 ? -11.372 1.772 7.938 1.00 81.31 84 GLN A O 1
ATOM 619 N N . GLY A 1 85 ? -11.732 0.840 5.927 1.00 75.25 85 GLY A N 1
ATOM 620 C CA . GLY A 1 85 ? -12.524 1.950 5.378 1.00 75.25 85 GLY A CA 1
ATOM 621 C C . GLY A 1 85 ? -11.693 3.096 4.790 1.00 75.25 85 GLY A C 1
ATOM 622 O O . GLY A 1 85 ? -12.251 4.120 4.394 1.00 75.25 85 GLY A O 1
ATOM 623 N N . SER A 1 86 ? -10.373 2.932 4.700 1.00 79.31 86 SER A N 1
ATOM 624 C CA . SER A 1 86 ? -9.485 3.905 4.067 1.00 79.31 86 SER A CA 1
ATOM 625 C C . SER A 1 86 ? -9.516 3.767 2.549 1.00 79.31 86 SER A C 1
ATOM 627 O O . SER A 1 86 ? -9.601 2.668 1.998 1.00 79.31 86 SER A O 1
ATOM 629 N N . THR A 1 87 ? -9.420 4.902 1.861 1.00 81.19 87 THR A N 1
ATOM 630 C CA . THR A 1 87 ? -9.281 4.946 0.403 1.00 81.19 87 THR A CA 1
ATOM 631 C C . THR A 1 87 ? -7.852 5.337 0.056 1.00 81.19 87 THR A C 1
ATOM 633 O O . THR A 1 87 ? -7.391 6.411 0.435 1.00 81.19 87 THR A O 1
ATOM 636 N N . ILE A 1 88 ? -7.157 4.457 -0.656 1.00 81.00 88 ILE A N 1
ATOM 637 C CA . ILE A 1 88 ? -5.823 4.683 -1.197 1.00 81.00 88 ILE A CA 1
ATOM 638 C C . ILE A 1 88 ? -5.998 5.373 -2.547 1.00 81.00 88 ILE A C 1
ATOM 640 O O . ILE A 1 88 ? -6.436 4.761 -3.525 1.00 81.00 88 ILE A O 1
ATOM 644 N N . ASP A 1 89 ? -5.657 6.657 -2.583 1.00 81.38 89 ASP A N 1
ATOM 645 C CA . ASP A 1 89 ? -5.538 7.427 -3.815 1.00 81.38 89 ASP A CA 1
ATOM 646 C C . ASP A 1 89 ? -4.065 7.703 -4.108 1.00 81.38 89 ASP A C 1
ATOM 648 O O . ASP A 1 89 ? -3.265 7.947 -3.203 1.00 81.38 89 ASP A O 1
ATOM 652 N N . PHE A 1 90 ? -3.707 7.657 -5.385 1.00 74.00 90 PHE A N 1
ATOM 653 C CA . PHE A 1 90 ? -2.369 8.003 -5.825 1.00 74.00 90 PHE A CA 1
ATOM 654 C C . PHE A 1 90 ? -2.348 9.482 -6.182 1.00 74.00 90 PHE A C 1
ATOM 656 O O . PHE A 1 90 ? -2.869 9.899 -7.220 1.00 74.00 90 PHE A O 1
ATOM 663 N N . LEU A 1 91 ? -1.731 10.265 -5.303 1.00 71.25 91 L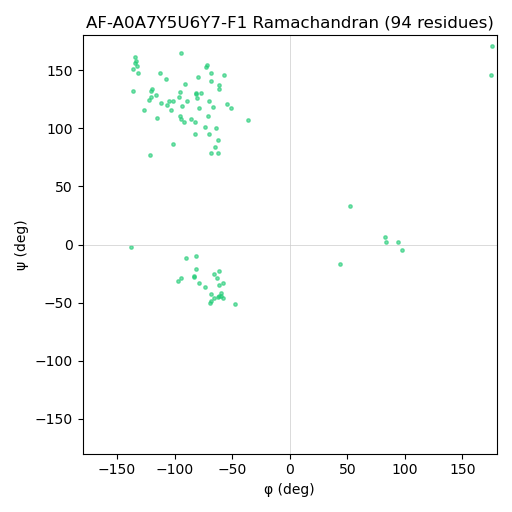EU A N 1
ATOM 664 C CA . LEU A 1 91 ? -1.436 11.665 -5.546 1.00 71.25 91 LEU A CA 1
ATOM 665 C C . LEU A 1 91 ? -0.007 11.763 -6.077 1.00 71.25 91 LEU A C 1
ATOM 667 O O . LEU A 1 91 ? 0.954 11.546 -5.342 1.00 71.25 91 LEU A O 1
ATOM 671 N N . GLU A 1 92 ? 0.130 12.118 -7.355 1.00 57.66 92 GLU A N 1
ATOM 672 C CA . GLU A 1 92 ? 1.382 12.634 -7.915 1.00 57.66 92 GLU A CA 1
ATOM 673 C C . GLU A 1 92 ? 1.673 13.983 -7.242 1.00 57.66 92 GLU A C 1
ATOM 675 O O . GLU A 1 92 ? 1.284 15.050 -7.718 1.00 57.66 92 GLU A O 1
ATOM 680 N N . GLY A 1 93 ? 2.283 13.926 -6.059 1.00 47.78 93 GLY A N 1
ATOM 681 C CA . GLY A 1 93 ? 2.776 15.100 -5.366 1.00 47.78 93 GLY A CA 1
ATOM 682 C C . GLY A 1 93 ? 3.994 15.629 -6.107 1.00 47.78 93 GLY A C 1
ATOM 683 O O . GLY A 1 93 ? 5.054 15.010 -6.074 1.00 47.78 93 GLY A O 1
ATOM 684 N N . LEU A 1 94 ? 3.858 16.789 -6.745 1.00 44.84 94 LEU A N 1
ATOM 685 C CA . LEU A 1 94 ? 4.997 17.671 -6.955 1.00 44.84 94 LEU A CA 1
ATOM 686 C C . LEU A 1 94 ? 5.474 18.078 -5.552 1.00 44.84 94 LEU A C 1
ATOM 688 O O . LEU A 1 94 ? 4.935 19.005 -4.953 1.00 44.84 94 LEU A O 1
ATOM 692 N N . GLN A 1 95 ? 6.396 17.310 -4.970 1.00 46.66 95 GLN A N 1
ATOM 693 C CA . GLN A 1 95 ? 7.213 17.824 -3.879 1.00 46.66 95 GLN A CA 1
ATOM 694 C C . GLN A 1 95 ? 8.145 18.855 -4.523 1.00 46.66 95 GLN A C 1
ATOM 696 O O . GLN A 1 95 ? 9.129 18.484 -5.161 1.00 46.66 95 GLN A O 1
ATOM 701 N N . GLU A 1 96 ? 7.743 20.127 -4.468 1.00 42.69 96 GLU A N 1
ATOM 702 C CA . GLU A 1 96 ? 8.640 21.269 -4.696 1.00 42.69 96 GLU A CA 1
ATOM 703 C C . GLU A 1 96 ? 9.636 21.422 -3.539 1.00 42.69 96 GLU A C 1
ATOM 705 O O . GLU A 1 96 ? 9.237 21.181 -2.373 1.00 42.69 96 GLU A O 1
#

Sequence (96 aa):
MATVEQSETTVVTLTAKAAAKVSVLMAEEPAGEAEVLRVAIQGGGCSGFEYALGFDRGAQQGDHELEFHGVKVVVDPFSAPYLQGSTIDFLEGLQE

Solvent-accessible surface area (backbone atoms only — not comparable to full-atom values): 5876 Å² total; per-residue (Å²): 140,80,87,83,86,71,80,84,72,66,33,62,43,72,34,74,67,26,38,55,51,49,54,49,53,36,67,72,40,61,91,70,53,38,57,22,39,35,43,42,71,40,83,42,76,101,78,46,85,40,76,42,77,46,67,28,63,57,83,57,95,73,43,47,77,44,76,45,97,90,39,41,34,26,27,41,61,83,35,32,78,79,38,50,76,38,71,48,69,64,75,90,70,83,81,123

Radius of gyration: 13.87 Å; Cα contacts (8 Å, |Δi|>4): 142; chains: 1; bounding box: 26×45×33 Å